Protein AF-A0A6L7TR15-F1 (afdb_monomer_lite)

Structure (mmCIF, N/CA/C/O backbone):
data_AF-A0A6L7TR15-F1
#
_entry.id   AF-A0A6L7TR15-F1
#
loop_
_atom_site.group_PDB
_atom_site.id
_atom_site.type_symbol
_atom_site.label_atom_id
_atom_site.label_alt_id
_atom_site.label_comp_id
_atom_site.label_asym_id
_atom_site.label_entity_id
_atom_site.label_seq_id
_atom_site.pdbx_PDB_ins_code
_atom_site.Cartn_x
_atom_site.Cartn_y
_atom_site.Cartn_z
_atom_site.occupancy
_atom_site.B_iso_or_equiv
_atom_site.auth_seq_id
_atom_site.auth_comp_id
_atom_site.auth_asym_id
_atom_site.auth_atom_id
_atom_site.pdbx_PDB_model_num
ATOM 1 N N . MET A 1 1 ? -19.547 17.639 27.665 1.00 38.91 1 MET A N 1
ATOM 2 C CA . MET A 1 1 ? -19.293 16.184 27.722 1.00 38.91 1 MET A CA 1
ATOM 3 C C . MET A 1 1 ? -19.537 15.614 26.336 1.00 38.91 1 MET A C 1
ATOM 5 O O . MET A 1 1 ? -20.692 15.444 25.968 1.00 38.91 1 MET A O 1
ATOM 9 N N . ALA A 1 2 ? -18.482 15.402 25.544 1.00 47.31 2 ALA A N 1
ATOM 10 C CA . ALA A 1 2 ? -18.615 14.646 24.302 1.00 47.31 2 ALA A CA 1
ATOM 11 C C . ALA A 1 2 ? -19.003 13.213 24.687 1.00 47.31 2 ALA A C 1
ATOM 13 O O . ALA A 1 2 ? -18.333 12.582 25.501 1.00 47.31 2 ALA A O 1
ATOM 14 N N . SER A 1 3 ? -20.161 12.747 24.221 1.00 48.25 3 SER A N 1
ATOM 15 C CA . SER A 1 3 ? -20.593 11.384 24.514 1.00 48.25 3 SER A CA 1
ATOM 16 C C . SER A 1 3 ? -19.655 10.406 23.803 1.00 48.25 3 SER A C 1
ATOM 18 O O . SER A 1 3 ? -19.312 10.615 22.641 1.00 48.25 3 SER A O 1
ATOM 20 N N . VAL A 1 4 ? -19.287 9.318 24.479 1.00 51.84 4 VAL A N 1
ATOM 21 C CA . VAL A 1 4 ? -18.445 8.216 23.96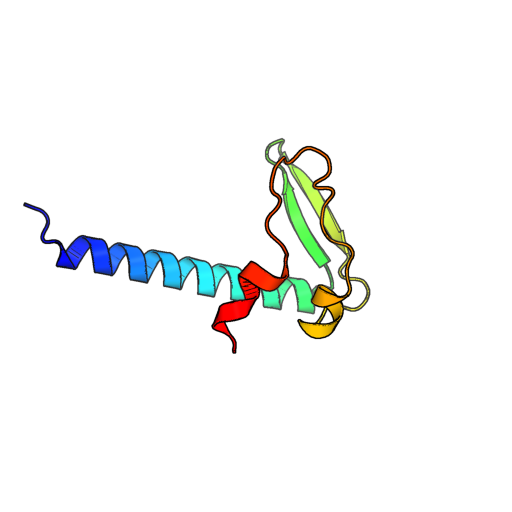5 1.00 51.84 4 VAL A CA 1
ATOM 22 C C . VAL A 1 4 ? -18.971 7.624 22.636 1.00 51.84 4 VAL A C 1
ATOM 24 O O . VAL A 1 4 ? -18.241 6.958 21.907 1.00 51.84 4 VAL A O 1
ATOM 27 N N . LEU A 1 5 ? -20.231 7.894 22.277 1.00 55.12 5 LEU A N 1
ATOM 28 C CA . LEU A 1 5 ? -20.835 7.521 20.995 1.00 55.12 5 LEU A CA 1
ATOM 29 C C . LEU A 1 5 ? -20.325 8.370 19.813 1.00 55.12 5 LEU A C 1
ATOM 31 O O . LEU A 1 5 ? -20.230 7.853 18.704 1.00 55.12 5 LEU A O 1
ATOM 35 N N . GLY A 1 6 ? -19.951 9.635 20.039 1.00 61.25 6 GLY A N 1
ATOM 36 C CA . GLY A 1 6 ? -19.433 10.535 18.999 1.00 61.25 6 GLY A CA 1
ATOM 37 C C . GLY A 1 6 ? -17.987 10.237 18.594 1.00 61.25 6 GLY A C 1
ATOM 38 O O . GLY A 1 6 ? -17.652 10.321 17.417 1.00 61.25 6 GLY A O 1
ATOM 39 N N . GLU A 1 7 ? -17.146 9.824 19.547 1.00 75.31 7 GLU A N 1
ATOM 40 C CA . GLU A 1 7 ? -15.741 9.464 19.290 1.00 75.31 7 GLU A CA 1
ATOM 41 C C . GLU A 1 7 ? -15.624 8.138 18.526 1.00 75.31 7 GLU A C 1
ATOM 43 O O . GLU A 1 7 ? -14.800 8.006 17.627 1.00 75.31 7 GLU A O 1
ATOM 48 N N . ARG A 1 8 ? -16.503 7.166 18.811 1.00 80.50 8 ARG A N 1
ATOM 49 C CA . ARG A 1 8 ? -16.560 5.902 18.057 1.00 80.50 8 ARG A CA 1
ATOM 50 C C . ARG A 1 8 ? -16.973 6.114 16.604 1.00 80.50 8 ARG A C 1
ATOM 52 O O . ARG A 1 8 ? -16.369 5.509 15.728 1.00 80.50 8 ARG A O 1
ATOM 59 N N . GLY A 1 9 ? -17.967 6.972 16.356 1.00 85.56 9 GLY A N 1
ATOM 60 C CA . GLY A 1 9 ? -18.378 7.336 14.997 1.00 85.56 9 GLY A CA 1
ATOM 61 C C . GLY A 1 9 ? -17.224 7.945 14.200 1.00 85.56 9 GLY A C 1
ATOM 62 O O . GLY A 1 9 ? -16.913 7.463 13.120 1.00 85.56 9 GLY A O 1
ATOM 63 N N . GLN A 1 10 ? -16.501 8.901 14.795 1.00 88.56 10 GLN A N 1
ATOM 64 C CA . GLN A 1 10 ? -15.322 9.512 14.167 1.00 88.56 10 GLN A CA 1
ATOM 65 C C . GLN A 1 10 ? -14.225 8.497 13.833 1.00 88.56 10 GLN A C 1
ATOM 67 O O . GLN A 1 10 ? -13.627 8.576 12.763 1.00 88.56 10 GLN A O 1
ATOM 72 N N . VAL A 1 11 ? -13.962 7.534 14.722 1.00 89.81 11 VAL A N 1
ATOM 73 C CA . VAL A 1 11 ? -12.980 6.472 14.457 1.00 89.81 11 VAL A CA 1
ATOM 74 C C 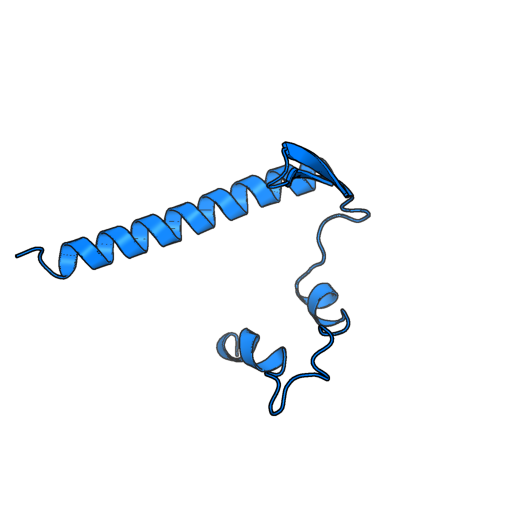. VAL A 1 11 ? -13.433 5.583 13.298 1.00 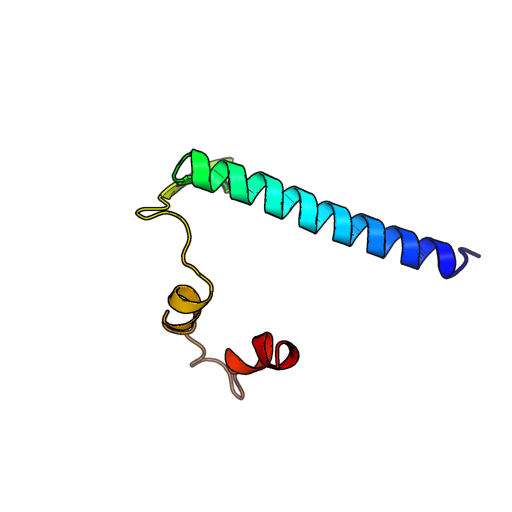89.81 11 VAL A C 1
ATOM 76 O O . VAL A 1 11 ? -12.620 5.256 12.438 1.00 89.81 11 VAL A O 1
ATOM 79 N N . VAL A 1 12 ? -14.716 5.213 13.241 1.00 91.69 12 VAL A N 1
ATOM 80 C CA . VAL A 1 12 ? -15.251 4.414 12.126 1.00 91.69 12 VAL A CA 1
ATOM 81 C C . VAL A 1 12 ? -15.152 5.179 10.810 1.00 91.69 12 VAL A C 1
ATOM 83 O O . VAL A 1 12 ? -14.691 4.606 9.825 1.00 91.69 12 VAL A O 1
ATOM 86 N N . ASP A 1 13 ? -15.521 6.458 10.795 1.00 91.88 13 ASP A N 1
ATOM 87 C CA . ASP A 1 13 ? -15.446 7.300 9.598 1.00 91.88 13 ASP A CA 1
ATOM 88 C C . ASP A 1 13 ? -13.998 7.458 9.116 1.00 91.88 13 ASP A C 1
ATOM 90 O O . ASP A 1 13 ? -13.726 7.326 7.923 1.00 91.88 13 ASP A O 1
ATOM 94 N N . TYR A 1 14 ? -13.057 7.652 10.044 1.00 91.19 14 TYR A N 1
ATOM 95 C CA . TYR A 1 14 ? -11.624 7.682 9.753 1.00 91.19 14 TYR A CA 1
ATOM 96 C C . TYR A 1 14 ? -11.145 6.363 9.131 1.00 91.19 14 TYR A C 1
ATOM 98 O O . TYR A 1 14 ? -10.537 6.361 8.061 1.00 91.19 14 TYR A O 1
ATOM 106 N N . CYS A 1 15 ? -11.472 5.223 9.749 1.00 93.25 15 CYS A N 1
ATOM 107 C CA . CYS A 1 15 ? -11.102 3.914 9.216 1.00 93.25 15 CYS A CA 1
ATOM 108 C C . CYS A 1 15 ? -11.721 3.662 7.836 1.00 93.25 15 CYS A C 1
ATOM 110 O O . CYS A 1 15 ? -11.054 3.131 6.950 1.00 93.25 15 CYS A O 1
ATOM 112 N N . ALA A 1 16 ? -12.983 4.047 7.637 1.00 94.25 16 ALA A N 1
ATOM 113 C CA . ALA A 1 16 ? -13.650 3.921 6.351 1.00 94.25 16 ALA A CA 1
ATOM 114 C C . ALA A 1 16 ? -12.949 4.775 5.287 1.00 94.25 16 ALA A C 1
ATOM 116 O O . ALA A 1 16 ? -12.665 4.277 4.198 1.00 94.25 16 ALA A O 1
ATOM 117 N N . GLN A 1 17 ? -12.621 6.030 5.602 1.00 95.75 17 GLN A N 1
ATOM 118 C CA . GLN A 1 17 ? -11.889 6.913 4.701 1.00 95.75 17 GLN A CA 1
ATOM 119 C C . GLN A 1 17 ? -10.529 6.323 4.307 1.00 95.75 17 GLN A C 1
ATOM 121 O O . GLN A 1 17 ? -10.210 6.307 3.117 1.00 95.75 17 GLN A O 1
ATOM 126 N N . ASP A 1 18 ? -9.764 5.792 5.262 1.00 96.50 18 ASP A N 1
ATOM 127 C CA . ASP A 1 18 ? -8.469 5.157 4.997 1.00 96.50 18 ASP A CA 1
ATOM 128 C C . ASP A 1 18 ? -8.614 3.940 4.073 1.00 96.50 18 ASP A C 1
ATOM 130 O O . ASP A 1 18 ? -7.834 3.784 3.128 1.00 96.50 18 ASP A O 1
ATOM 134 N N . VAL A 1 19 ? -9.640 3.108 4.281 1.00 95.00 19 VAL A N 1
ATOM 135 C CA . VAL A 1 19 ? -9.940 1.959 3.409 1.00 95.00 19 VAL A CA 1
ATOM 136 C C . VAL A 1 19 ? -10.268 2.421 1.991 1.00 95.00 19 VAL A C 1
ATOM 138 O O . VAL A 1 19 ? -9.684 1.910 1.034 1.00 95.00 19 VAL A O 1
ATOM 141 N N . TRP A 1 20 ? -11.157 3.405 1.835 1.00 97.44 20 TRP A N 1
ATOM 142 C CA . TRP A 1 20 ? -11.552 3.909 0.518 1.00 97.44 20 TRP A CA 1
ATOM 143 C C . TRP A 1 20 ? -10.398 4.587 -0.217 1.00 97.44 20 TRP A C 1
ATOM 145 O O . TRP A 1 20 ? -10.188 4.321 -1.401 1.00 97.44 20 TRP A O 1
ATOM 155 N N . ALA A 1 21 ? -9.616 5.417 0.474 1.00 95.81 21 ALA A N 1
ATOM 156 C CA . ALA A 1 21 ? -8.451 6.081 -0.100 1.00 95.81 21 ALA A CA 1
ATOM 157 C C . ALA A 1 21 ? -7.387 5.064 -0.531 1.00 95.81 21 ALA A C 1
ATOM 159 O O . ALA A 1 21 ? -6.864 5.144 -1.645 1.00 95.81 21 ALA A O 1
ATOM 160 N N . THR A 1 22 ? -7.117 4.066 0.315 1.00 94.56 22 THR A N 1
ATOM 161 C CA . THR A 1 22 ? -6.164 2.992 0.017 1.00 94.56 22 THR A CA 1
ATOM 162 C C . THR A 1 22 ? -6.626 2.158 -1.172 1.00 94.56 22 THR A C 1
ATOM 164 O O . THR A 1 22 ? -5.818 1.863 -2.050 1.00 94.56 22 THR A O 1
ATOM 167 N N . LEU A 1 23 ? -7.917 1.818 -1.249 1.00 94.50 23 LEU A N 1
ATOM 168 C CA . LEU A 1 23 ? -8.491 1.079 -2.375 1.00 94.50 23 LEU A CA 1
ATOM 169 C C . LEU A 1 23 ? -8.447 1.891 -3.678 1.00 94.50 23 LEU A C 1
ATOM 171 O O . LEU A 1 23 ? -8.068 1.362 -4.720 1.00 94.50 23 LEU A O 1
ATOM 175 N N . GLY A 1 24 ? -8.789 3.178 -3.628 1.00 95.19 24 GLY A N 1
ATOM 176 C CA . GLY A 1 24 ? -8.747 4.060 -4.794 1.00 95.19 24 GLY A CA 1
ATOM 177 C C . GLY A 1 24 ? -7.332 4.211 -5.348 1.00 95.19 24 GLY A C 1
ATOM 178 O O . GLY A 1 24 ? -7.102 3.988 -6.537 1.00 95.19 24 GLY A O 1
ATOM 179 N N . LEU A 1 25 ? -6.361 4.503 -4.473 1.00 93.19 25 LEU A N 1
ATOM 180 C CA . LEU A 1 25 ? -4.944 4.532 -4.842 1.00 93.19 25 LEU A CA 1
ATOM 181 C C . LEU A 1 25 ? -4.500 3.181 -5.399 1.00 93.19 25 LEU A C 1
ATOM 183 O O . LEU A 1 25 ? -3.710 3.113 -6.341 1.00 93.19 25 LEU A O 1
ATOM 187 N N . ALA A 1 26 ? -5.018 2.104 -4.814 1.00 89.81 26 ALA A N 1
ATOM 188 C CA . ALA A 1 26 ? -4.637 0.772 -5.193 1.00 89.81 26 ALA A CA 1
ATOM 189 C C . ALA A 1 26 ? -4.988 0.435 -6.636 1.00 89.81 26 ALA A C 1
ATOM 191 O O . ALA A 1 26 ? -4.096 0.089 -7.414 1.00 89.81 26 ALA A O 1
ATOM 192 N N . LEU A 1 27 ? -6.259 0.611 -6.979 1.00 91.94 27 LEU A N 1
ATOM 193 C CA . LEU A 1 27 ? -6.785 0.373 -8.316 1.00 91.94 27 LEU A CA 1
ATOM 194 C C . LEU A 1 27 ? -6.123 1.297 -9.345 1.00 91.94 27 LEU A C 1
ATOM 196 O O . LEU A 1 27 ? -5.681 0.830 -10.390 1.00 91.94 27 LEU A O 1
ATOM 200 N N . ALA A 1 28 ? -5.964 2.583 -9.018 1.00 93.00 28 ALA A N 1
ATOM 201 C CA . ALA A 1 28 ? -5.313 3.542 -9.910 1.00 93.00 28 ALA A CA 1
ATOM 202 C C . ALA A 1 28 ? -3.848 3.173 -10.202 1.00 93.00 28 ALA A C 1
ATOM 204 O O . ALA A 1 28 ? -3.390 3.287 -11.337 1.00 93.00 28 ALA A O 1
ATOM 205 N N . SER A 1 29 ? -3.107 2.711 -9.189 1.00 92.69 29 SER A N 1
ATOM 206 C CA . SER A 1 29 ? -1.708 2.300 -9.369 1.00 92.69 29 SER A CA 1
ATOM 207 C C . SER A 1 29 ? -1.565 1.045 -10.232 1.00 92.69 29 SER A C 1
ATOM 209 O O . SER A 1 29 ? -0.600 0.914 -10.984 1.00 92.69 29 SER A O 1
ATOM 211 N N . GLU A 1 30 ? -2.521 0.124 -10.119 1.00 89.25 30 GLU A N 1
ATOM 212 C CA . GLU A 1 30 ? -2.534 -1.126 -10.870 1.00 89.25 30 GLU A CA 1
ATOM 213 C C . GLU A 1 30 ? -2.840 -0.880 -12.347 1.00 89.25 30 GLU A C 1
ATOM 215 O O . GLU A 1 30 ? -2.073 -1.330 -13.196 1.00 89.25 30 GLU A O 1
ATOM 220 N N . ASP A 1 31 ? -3.862 -0.073 -12.643 1.00 90.62 31 ASP A N 1
ATOM 221 C CA . ASP A 1 31 ? -4.197 0.361 -14.006 1.00 90.62 31 ASP A CA 1
ATOM 222 C C . ASP A 1 31 ? -3.028 1.106 -14.676 1.00 90.62 31 ASP A C 1
ATOM 224 O O . ASP A 1 31 ? -2.663 0.838 -15.820 1.00 90.62 31 ASP A O 1
ATOM 228 N N . ALA A 1 32 ? -2.348 1.982 -13.929 1.00 92.06 32 ALA A N 1
ATOM 229 C CA . ALA A 1 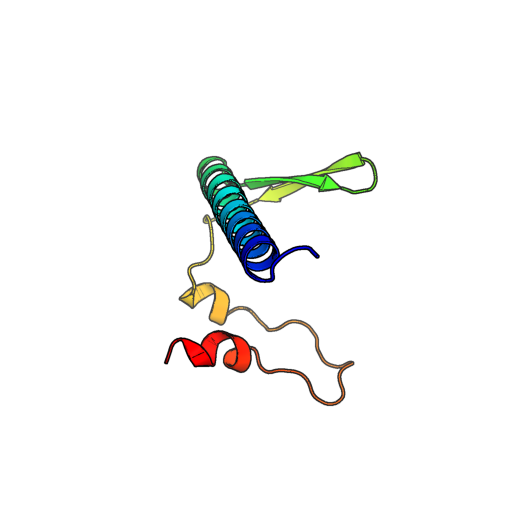32 ? -1.189 2.719 -14.427 1.00 92.06 32 ALA A CA 1
ATOM 230 C C . ALA A 1 32 ? 0.102 1.879 -14.535 1.00 92.06 32 ALA A C 1
ATOM 232 O O . ALA A 1 32 ? 1.097 2.360 -15.098 1.00 92.06 32 ALA A O 1
ATOM 233 N N . GLY A 1 33 ? 0.139 0.679 -13.943 1.00 92.38 33 GLY A N 1
ATOM 234 C CA . GLY A 1 33 ? 1.342 -0.151 -13.808 1.00 92.38 33 GLY A CA 1
ATOM 235 C C . GLY A 1 33 ? 2.455 0.483 -12.959 1.00 92.38 33 GLY A C 1
ATOM 236 O O . GLY A 1 33 ? 3.624 0.096 -13.060 1.00 92.38 33 GLY A O 1
ATOM 237 N N . ARG A 1 34 ? 2.137 1.497 -12.147 1.00 94.00 34 ARG A N 1
ATOM 238 C CA . ARG A 1 34 ? 3.103 2.253 -11.334 1.00 94.00 34 ARG A CA 1
ATOM 239 C C . ARG A 1 34 ? 2.435 2.975 -10.169 1.00 94.00 34 ARG A C 1
ATOM 241 O O . ARG A 1 34 ? 1.269 3.345 -10.234 1.00 94.00 34 ARG A O 1
ATOM 248 N N . LEU A 1 35 ? 3.222 3.254 -9.138 1.00 93.38 35 LEU A N 1
ATOM 249 C CA . LEU A 1 35 ? 2.875 4.149 -8.042 1.00 93.38 35 LEU A CA 1
ATOM 250 C C . LEU A 1 35 ? 3.714 5.426 -8.154 1.00 93.38 35 LEU A C 1
ATOM 252 O O . LEU A 1 35 ? 4.942 5.360 -8.117 1.00 93.38 35 LEU A O 1
ATOM 256 N N . ASP A 1 36 ? 3.053 6.573 -8.272 1.00 93.94 36 ASP A N 1
ATOM 257 C CA . ASP A 1 36 ? 3.681 7.895 -8.303 1.00 93.94 36 ASP A CA 1
ATOM 258 C C . ASP A 1 36 ? 3.354 8.644 -6.992 1.00 93.94 36 ASP A C 1
ATOM 260 O O . ASP A 1 36 ? 2.221 8.594 -6.512 1.00 93.94 36 ASP A O 1
ATOM 264 N N . TRP A 1 37 ? 4.327 9.335 -6.389 1.00 95.31 37 TRP A N 1
ATOM 265 C CA . TRP A 1 37 ? 4.105 10.166 -5.194 1.00 95.31 37 TRP A CA 1
ATOM 266 C C . TRP A 1 37 ? 5.055 11.361 -5.136 1.00 95.31 37 TRP A C 1
ATOM 268 O O . TRP A 1 37 ? 6.123 11.359 -5.742 1.00 95.31 37 TRP A O 1
ATOM 278 N N . THR A 1 38 ? 4.698 12.381 -4.359 1.00 96.81 38 THR A N 1
ATOM 279 C CA . THR A 1 38 ? 5.597 13.500 -4.052 1.00 96.81 38 THR A CA 1
ATOM 280 C C . THR A 1 38 ? 6.249 13.250 -2.699 1.00 96.81 38 THR A C 1
ATOM 282 O O . THR A 1 38 ? 5.572 13.113 -1.682 1.00 96.81 38 THR A O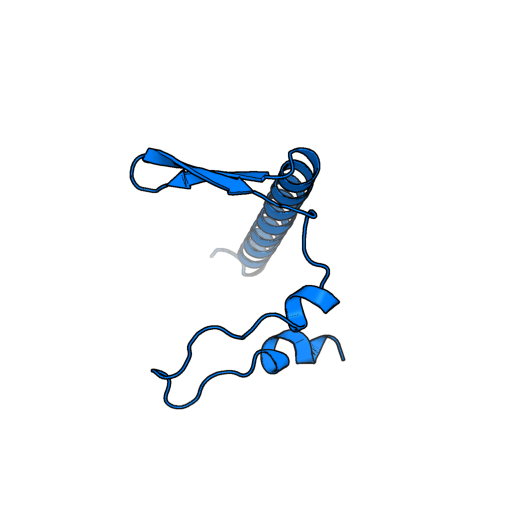 1
ATOM 285 N N . SER A 1 39 ? 7.579 13.166 -2.664 1.00 95.94 39 SER A N 1
ATOM 286 C CA . SER A 1 39 ? 8.328 13.049 -1.410 1.00 95.94 39 SER A CA 1
ATOM 287 C C . SER A 1 39 ? 8.122 14.281 -0.525 1.00 95.94 39 SER A C 1
ATOM 289 O O . SER A 1 39 ? 7.826 15.372 -1.010 1.00 95.94 39 SER A O 1
ATOM 291 N N . ARG A 1 40 ? 8.406 14.160 0.777 1.00 95.12 40 ARG A N 1
ATOM 292 C CA . ARG A 1 40 ? 8.368 15.300 1.712 1.00 95.12 40 ARG A CA 1
ATOM 293 C C . ARG A 1 40 ? 9.238 16.492 1.273 1.00 95.12 40 ARG A C 1
ATOM 295 O O . ARG A 1 40 ? 8.971 17.616 1.675 1.00 95.12 40 ARG A O 1
ATOM 302 N N . ARG A 1 41 ? 10.277 16.257 0.462 1.00 96.50 41 ARG A N 1
ATOM 303 C CA . ARG A 1 41 ? 11.167 17.302 -0.079 1.00 96.50 41 ARG A CA 1
ATOM 304 C C . ARG A 1 41 ? 10.662 17.921 -1.392 1.00 96.50 41 ARG A C 1
ATOM 306 O O . ARG A 1 41 ? 11.371 18.729 -1.973 1.00 96.50 41 ARG A O 1
ATOM 313 N N . GLY A 1 42 ? 9.480 17.535 -1.873 1.00 97.12 42 GLY A N 1
ATOM 314 C CA . GLY A 1 42 ? 8.880 18.044 -3.111 1.00 97.12 42 GLY A CA 1
ATOM 315 C C . GLY A 1 42 ? 9.280 17.287 -4.380 1.00 97.12 42 GLY A C 1
ATOM 316 O O . GLY A 1 42 ? 8.749 17.570 -5.447 1.00 97.12 42 GLY A O 1
ATOM 317 N N . ASN A 1 43 ? 10.175 16.299 -4.290 1.00 97.44 43 ASN A N 1
ATOM 318 C CA . ASN A 1 43 ? 10.575 15.518 -5.462 1.00 97.44 43 ASN A CA 1
ATOM 319 C C . ASN A 1 43 ? 9.468 14.550 -5.878 1.00 97.44 43 ASN A C 1
ATOM 321 O O . ASN A 1 43 ? 8.959 13.819 -5.022 1.00 97.44 43 ASN A O 1
ATOM 325 N N . ALA A 1 44 ? 9.168 14.497 -7.176 1.00 97.19 44 ALA A N 1
ATOM 326 C CA . ALA A 1 44 ? 8.341 13.451 -7.761 1.00 97.19 44 ALA A CA 1
ATOM 327 C C . ALA A 1 44 ? 9.087 12.111 -7.724 1.00 97.19 44 ALA A C 1
ATOM 329 O O . ALA A 1 44 ? 10.255 12.015 -8.103 1.00 97.19 44 ALA A O 1
ATOM 330 N N . MET A 1 45 ? 8.405 11.081 -7.251 1.00 97.50 45 MET A N 1
ATOM 331 C CA . MET A 1 45 ? 8.923 9.738 -7.061 1.00 97.50 45 MET A CA 1
ATOM 332 C C . MET A 1 45 ? 8.020 8.740 -7.765 1.00 97.50 45 MET A C 1
ATOM 334 O O . MET A 1 45 ? 6.816 8.959 -7.889 1.00 97.50 45 MET A O 1
ATOM 338 N N . ARG A 1 46 ? 8.624 7.649 -8.233 1.00 94.69 46 ARG A N 1
ATOM 339 C CA . ARG A 1 46 ? 7.946 6.610 -9.000 1.00 94.69 46 ARG A CA 1
ATOM 340 C C . ARG A 1 46 ? 8.460 5.238 -8.608 1.00 94.69 46 ARG A C 1
ATOM 342 O O . ARG A 1 46 ? 9.667 5.034 -8.498 1.00 94.69 46 ARG A O 1
ATOM 349 N N . LEU A 1 47 ? 7.537 4.295 -8.499 1.00 91.75 47 LEU A N 1
ATOM 350 C CA . LEU A 1 47 ? 7.794 2.872 -8.346 1.00 91.75 47 LEU A CA 1
ATOM 351 C C . LEU A 1 47 ? 7.036 2.126 -9.446 1.00 91.75 47 LEU A C 1
ATOM 353 O O . LEU A 1 47 ? 5.814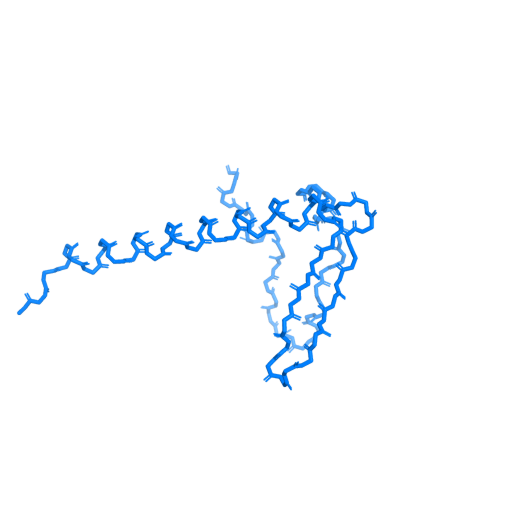 2.211 -9.524 1.00 91.75 47 LEU A O 1
ATOM 357 N N . GLY A 1 48 ? 7.753 1.407 -10.308 1.00 91.38 48 GLY A N 1
ATOM 358 C CA . GLY A 1 48 ? 7.122 0.544 -11.308 1.00 91.38 48 GLY A CA 1
ATOM 359 C C . GLY A 1 48 ? 6.546 -0.717 -10.662 1.00 91.38 48 GLY A C 1
ATOM 360 O O . GLY A 1 48 ? 7.237 -1.380 -9.890 1.00 91.38 48 GLY A O 1
ATOM 361 N N . LEU A 1 49 ? 5.308 -1.074 -11.004 1.00 87.12 49 LEU A N 1
ATOM 362 C CA . LEU A 1 49 ? 4.666 -2.321 -10.586 1.00 87.12 49 LEU A CA 1
ATOM 363 C C . LEU A 1 49 ? 4.832 -3.346 -11.714 1.00 87.12 49 LEU A C 1
ATOM 365 O O . LEU A 1 49 ? 3.899 -3.615 -12.461 1.00 87.12 49 LEU A O 1
ATOM 369 N N . ALA A 1 50 ? 6.054 -3.862 -11.888 1.00 74.06 50 ALA A N 1
ATOM 370 C CA . ALA A 1 50 ? 6.483 -4.598 -13.086 1.00 74.06 50 ALA A CA 1
ATOM 371 C C . ALA A 1 50 ? 5.475 -5.644 -13.612 1.00 74.06 50 ALA A C 1
ATOM 373 O O . ALA A 1 50 ? 5.159 -5.640 -14.797 1.00 74.06 50 ALA A O 1
ATOM 374 N N . LYS A 1 51 ? 4.977 -6.531 -12.741 1.00 71.81 51 LYS A N 1
ATOM 375 C CA . LYS A 1 51 ? 3.971 -7.564 -13.065 1.00 71.81 51 LYS A CA 1
ATOM 376 C C . LYS A 1 51 ? 2.616 -7.283 -12.401 1.00 71.81 51 LYS A C 1
ATOM 378 O O . LYS A 1 51 ? 1.843 -8.204 -12.170 1.00 71.81 51 LYS A O 1
ATOM 383 N N . GLY A 1 52 ? 2.357 -6.027 -12.045 1.00 73.69 52 GLY A N 1
ATOM 384 C CA . GLY A 1 52 ? 1.266 -5.659 -11.151 1.00 73.69 52 GLY A CA 1
ATOM 385 C C . GLY A 1 52 ? 1.620 -5.893 -9.682 1.00 73.69 52 GLY A C 1
ATOM 386 O O . GLY A 1 52 ? 2.793 -5.901 -9.291 1.00 73.69 52 GLY A O 1
ATOM 387 N N . ARG A 1 53 ? 0.588 -6.025 -8.852 1.00 77.50 53 ARG A N 1
ATOM 388 C CA . ARG A 1 53 ? 0.716 -6.241 -7.408 1.00 77.50 53 ARG A CA 1
ATOM 389 C C . ARG A 1 53 ? 0.981 -7.705 -7.112 1.00 77.50 53 ARG A C 1
ATOM 391 O O . ARG A 1 53 ? 0.419 -8.586 -7.751 1.00 77.50 53 ARG A O 1
ATOM 398 N N . LEU A 1 54 ? 1.795 -7.953 -6.094 1.00 82.62 54 LEU A N 1
ATOM 399 C CA . LEU A 1 54 ? 1.958 -9.300 -5.571 1.00 82.62 54 LEU A CA 1
ATOM 400 C C . LEU A 1 54 ? 0.655 -9.731 -4.898 1.00 82.62 54 LEU A C 1
ATOM 402 O O . LEU A 1 54 ? 0.069 -8.990 -4.105 1.00 82.62 54 LEU A O 1
ATOM 406 N N . THR A 1 55 ? 0.213 -10.947 -5.189 1.00 84.19 55 THR A N 1
ATOM 407 C CA . THR A 1 55 ? -0.842 -11.605 -4.421 1.00 84.19 55 THR A CA 1
ATOM 408 C C . THR A 1 55 ? -0.403 -11.767 -2.965 1.00 84.19 55 THR A C 1
ATOM 410 O O . THR A 1 55 ? 0.787 -11.716 -2.639 1.00 84.19 55 THR A O 1
ATOM 413 N N . VAL A 1 56 ? -1.353 -12.032 -2.063 1.00 81.69 56 VAL A N 1
ATOM 414 C CA . VAL A 1 56 ? -1.030 -12.356 -0.661 1.00 81.69 56 VAL A CA 1
ATOM 415 C C . VAL A 1 56 ? -0.025 -13.511 -0.590 1.00 81.69 56 VAL A C 1
ATOM 417 O O . VAL A 1 56 ? 0.947 -13.437 0.154 1.00 81.69 56 VAL A O 1
ATOM 420 N N . ARG A 1 57 ? -0.208 -14.548 -1.418 1.00 84.00 57 ARG A N 1
ATOM 421 C CA . ARG A 1 57 ? 0.695 -15.704 -1.476 1.00 84.00 57 ARG A CA 1
ATOM 422 C C . ARG A 1 57 ? 2.114 -15.307 -1.877 1.00 84.00 57 ARG A C 1
ATOM 424 O O . ARG A 1 57 ? 3.054 -15.725 -1.217 1.00 84.00 57 ARG A O 1
ATOM 431 N N . GLU A 1 58 ? 2.266 -14.516 -2.934 1.00 87.19 58 GLU A N 1
ATOM 432 C CA . GLU A 1 58 ? 3.584 -14.064 -3.395 1.00 87.19 58 GLU A CA 1
ATOM 433 C C . GLU A 1 58 ? 4.245 -13.124 -2.383 1.00 87.19 58 GLU A C 1
ATOM 435 O O . GLU A 1 58 ? 5.450 -13.207 -2.161 1.00 87.19 58 GLU A O 1
ATOM 440 N N . SER A 1 59 ? 3.452 -12.277 -1.723 1.00 84.69 59 SER A N 1
ATOM 441 C CA . SER A 1 59 ? 3.936 -11.345 -0.702 1.00 84.69 59 SER A CA 1
ATOM 442 C C . SER A 1 59 ? 4.508 -12.072 0.517 1.00 84.69 59 SER A C 1
ATOM 444 O O . SER A 1 59 ? 5.520 -11.649 1.066 1.00 84.69 59 SER A O 1
ATOM 446 N N . LEU A 1 60 ? 3.907 -13.201 0.906 1.00 83.06 60 LEU A N 1
ATOM 447 C CA . LEU A 1 60 ? 4.400 -14.053 1.994 1.00 83.06 60 LEU A CA 1
ATOM 448 C C . LEU A 1 60 ? 5.714 -14.779 1.658 1.00 83.06 60 LEU A C 1
ATOM 450 O O . LEU A 1 60 ? 6.360 -15.300 2.563 1.00 83.06 60 LEU A O 1
ATOM 454 N N . CYS A 1 61 ? 6.119 -14.822 0.385 1.00 85.88 61 CYS A N 1
ATOM 455 C CA . CYS A 1 61 ? 7.393 -15.407 -0.041 1.00 85.88 61 CYS A CA 1
ATOM 456 C C . CYS A 1 61 ? 8.549 -14.393 -0.073 1.00 85.88 61 CYS A C 1
ATOM 458 O O . CYS A 1 61 ? 9.691 -14.791 -0.309 1.00 85.88 61 CYS A O 1
ATOM 460 N N . ILE A 1 62 ? 8.280 -13.099 0.127 1.00 85.12 62 ILE A N 1
ATOM 461 C CA . ILE A 1 62 ? 9.323 -12.068 0.154 1.00 85.12 62 ILE A CA 1
ATOM 462 C C . ILE A 1 62 ? 10.133 -12.218 1.451 1.00 85.12 62 ILE A C 1
ATOM 464 O O . ILE A 1 62 ? 9.543 -12.454 2.508 1.00 85.12 62 ILE A O 1
ATOM 468 N N . PRO A 1 63 ? 11.469 -12.050 1.409 1.00 86.44 63 PRO A N 1
ATOM 469 C CA . PRO A 1 63 ? 12.271 -11.961 2.620 1.00 86.44 63 PRO A CA 1
ATOM 470 C C . PRO A 1 63 ? 11.713 -10.914 3.585 1.00 86.44 63 PRO A C 1
ATOM 472 O O . PRO A 1 63 ? 11.347 -9.807 3.181 1.00 86.44 63 PRO A O 1
ATOM 475 N N . GLY A 1 64 ? 11.669 -11.265 4.869 1.00 83.94 64 GLY A N 1
ATOM 476 C CA . GLY A 1 64 ? 11.320 -10.312 5.913 1.00 83.94 64 GLY A CA 1
ATOM 477 C C . GLY A 1 64 ? 12.298 -9.129 5.949 1.00 83.94 64 GLY A C 1
ATOM 478 O O . GLY A 1 64 ? 13.418 -9.228 5.437 1.00 83.94 64 GLY A O 1
ATOM 479 N N . PRO A 1 65 ? 11.892 -8.001 6.551 1.00 84.44 65 PRO A N 1
ATOM 480 C CA . PRO A 1 65 ? 12.803 -6.887 6.767 1.00 84.44 65 PRO A CA 1
ATOM 481 C C . PRO A 1 65 ? 13.970 -7.313 7.665 1.00 84.44 65 PRO A C 1
ATOM 483 O O . PRO A 1 65 ? 13.816 -8.189 8.518 1.00 84.44 65 PRO A O 1
ATOM 486 N N . ASP A 1 66 ? 15.119 -6.654 7.507 1.00 87.94 66 ASP A N 1
ATOM 487 C CA . ASP A 1 66 ? 16.236 -6.830 8.432 1.00 87.94 66 ASP A CA 1
ATOM 488 C C . ASP A 1 66 ? 15.813 -6.407 9.846 1.00 87.94 66 ASP A C 1
ATOM 490 O O . ASP A 1 66 ? 15.498 -5.243 10.119 1.00 87.94 66 ASP A O 1
ATOM 494 N N . ASN A 1 67 ? 15.788 -7.393 10.734 1.00 89.56 67 ASN A N 1
ATOM 495 C CA . ASN A 1 67 ? 15.411 -7.273 12.131 1.00 89.56 67 ASN A CA 1
ATOM 496 C C . ASN A 1 67 ? 16.575 -7.628 13.071 1.00 89.56 67 ASN A C 1
ATOM 498 O O . ASN A 1 67 ? 16.355 -7.790 14.269 1.00 89.56 67 ASN A O 1
ATOM 502 N N . SER A 1 68 ? 17.809 -7.706 12.554 1.00 89.56 68 SER A N 1
ATOM 503 C CA . SER A 1 68 ? 19.022 -8.054 13.316 1.00 89.56 68 SER A CA 1
ATOM 504 C C . SER A 1 68 ? 19.311 -7.119 14.497 1.00 89.56 68 SER A C 1
ATOM 506 O O . SER A 1 68 ? 20.000 -7.492 15.443 1.00 89.56 68 SER A O 1
ATOM 508 N N . TRP A 1 69 ? 18.753 -5.912 14.468 1.00 92.62 69 TRP A N 1
ATOM 509 C CA . TRP A 1 69 ? 18.855 -4.903 15.519 1.00 92.62 69 TRP A CA 1
ATOM 510 C C . TRP A 1 69 ? 17.821 -5.070 16.650 1.00 92.62 69 TRP A C 1
ATOM 512 O O . TRP A 1 69 ? 17.884 -4.345 17.643 1.00 92.62 69 TRP A O 1
ATOM 522 N N . MET A 1 70 ? 16.859 -5.992 16.526 1.00 94.75 70 MET A N 1
ATOM 523 C CA . MET A 1 70 ? 15.814 -6.227 17.527 1.00 94.75 70 MET A CA 1
ATOM 524 C C . MET A 1 70 ? 16.192 -7.354 18.499 1.00 94.75 70 MET A C 1
ATOM 526 O O . MET A 1 70 ? 16.626 -8.424 18.086 1.00 94.75 70 MET A O 1
ATOM 530 N N . THR A 1 71 ? 15.933 -7.164 19.798 1.00 94.31 71 THR A N 1
ATOM 531 C CA . THR A 1 71 ? 16.126 -8.214 20.821 1.00 94.31 71 THR A CA 1
ATOM 532 C C . THR A 1 71 ? 15.079 -9.330 20.739 1.00 94.31 71 THR A C 1
ATOM 534 O O . THR A 1 71 ? 15.385 -10.478 21.037 1.00 94.31 71 THR A O 1
ATOM 537 N N . ASN A 1 72 ? 13.842 -9.003 20.353 1.00 89.81 72 ASN A N 1
ATOM 538 C CA . ASN A 1 72 ? 12.749 -9.967 20.208 1.00 89.81 72 ASN A CA 1
ATOM 539 C C . ASN A 1 72 ? 11.852 -9.568 19.022 1.00 89.81 72 ASN A C 1
ATOM 541 O O . ASN A 1 72 ? 10.829 -8.907 19.224 1.00 89.81 72 ASN A O 1
ATOM 545 N N . PRO A 1 73 ? 12.271 -9.861 17.781 1.00 87.62 73 PRO A N 1
ATOM 546 C CA . PRO A 1 73 ? 11.523 -9.457 16.601 1.00 87.62 73 PRO A CA 1
ATOM 547 C C . PRO A 1 73 ? 10.177 -10.183 16.504 1.00 87.62 73 PRO A C 1
ATOM 549 O O . PRO A 1 73 ? 10.078 -11.381 16.760 1.00 87.62 73 PRO A O 1
ATOM 552 N N . LEU A 1 74 ? 9.138 -9.455 16.086 1.00 84.88 74 LEU A N 1
ATOM 553 C CA . LEU A 1 74 ? 7.863 -10.063 15.713 1.00 84.88 74 LEU A CA 1
ATOM 554 C C . LEU A 1 74 ? 8.032 -10.876 14.429 1.00 84.88 74 LEU A C 1
ATOM 556 O O . LEU A 1 74 ? 8.524 -10.367 13.421 1.00 84.88 74 LEU A O 1
ATOM 560 N N . GLU A 1 75 ? 7.568 -12.123 14.447 1.00 83.81 75 GLU A N 1
ATOM 561 C CA . GLU A 1 75 ? 7.471 -12.912 13.225 1.00 83.81 75 GLU A CA 1
ATOM 562 C C . GLU A 1 75 ? 6.360 -12.377 12.319 1.00 83.81 75 GLU A C 1
ATOM 564 O O . GLU A 1 75 ? 5.286 -11.999 12.790 1.00 83.81 75 GLU A O 1
ATOM 569 N N . GLY A 1 76 ? 6.576 -12.402 10.999 1.00 77.19 76 GLY A N 1
ATOM 570 C CA . GLY A 1 76 ? 5.560 -11.973 10.028 1.00 77.19 76 GLY A CA 1
ATOM 571 C C . GLY A 1 76 ? 4.245 -12.758 10.143 1.00 77.19 76 GLY A C 1
ATOM 572 O O . GLY A 1 76 ? 3.170 -12.211 9.909 1.00 77.19 76 GLY A O 1
ATOM 573 N N . SER A 1 77 ? 4.321 -14.014 10.593 1.00 80.50 77 SER A N 1
ATOM 574 C CA . SER A 1 77 ? 3.174 -14.885 10.879 1.00 80.50 77 SER A CA 1
ATOM 575 C C . SER A 1 77 ? 2.268 -14.350 11.997 1.00 80.50 77 SER A C 1
ATOM 577 O O . SER A 1 77 ? 1.062 -14.597 11.985 1.00 80.50 77 SER A O 1
ATOM 579 N N . ALA A 1 78 ? 2.805 -13.573 12.943 1.00 82.88 78 ALA A N 1
ATOM 580 C CA . ALA A 1 78 ? 2.026 -13.002 14.037 1.00 82.88 78 ALA A CA 1
ATOM 581 C C . ALA A 1 78 ? 0.956 -12.022 13.531 1.00 82.88 78 ALA A C 1
ATOM 583 O O . ALA A 1 78 ? -0.113 -11.920 14.130 1.00 82.88 78 ALA A O 1
ATOM 584 N N . PHE A 1 79 ? 1.216 -11.342 12.409 1.00 77.62 79 PHE A N 1
ATOM 585 C CA . PHE A 1 79 ? 0.292 -10.376 11.819 1.00 77.62 79 PHE A CA 1
ATOM 586 C C . PHE A 1 79 ? -0.913 -11.033 11.130 1.00 77.62 79 PHE A C 1
ATOM 588 O O . PHE A 1 79 ? -2.002 -10.468 11.133 1.00 77.62 79 PHE A O 1
ATOM 595 N N . THR A 1 80 ? -0.747 -12.225 10.551 1.00 78.88 80 THR A N 1
ATOM 596 C CA . THR A 1 80 ? -1.806 -12.923 9.799 1.00 78.88 80 THR A CA 1
ATOM 597 C C . THR A 1 80 ? -2.527 -13.995 10.611 1.00 78.88 80 THR A C 1
ATOM 599 O O . THR A 1 80 ? -3.512 -14.552 10.136 1.00 78.88 80 THR A O 1
ATOM 602 N N . ARG A 1 81 ? -2.090 -14.258 11.848 1.00 81.25 81 ARG A N 1
ATOM 603 C CA . ARG A 1 81 ? -2.622 -15.325 12.711 1.00 81.25 81 ARG A CA 1
ATOM 604 C C . ARG A 1 81 ? -4.129 -15.252 12.971 1.00 81.25 81 ARG A C 1
ATOM 606 O O . ARG A 1 81 ? -4.738 -16.268 13.258 1.00 81.25 81 ARG A O 1
ATOM 613 N N . TRP A 1 82 ? -4.732 -14.072 12.894 1.00 81.50 82 TRP A N 1
ATOM 614 C CA . TRP A 1 82 ? -6.171 -13.888 13.112 1.00 81.50 82 TRP A CA 1
ATOM 615 C C . TRP A 1 82 ? -7.040 -14.332 11.923 1.00 81.50 82 TRP A C 1
ATOM 617 O O . TRP A 1 82 ? -8.257 -14.400 12.059 1.00 81.50 82 TRP A O 1
ATOM 627 N N . LEU A 1 83 ? -6.439 -14.609 10.758 1.00 75.00 83 LEU A N 1
ATOM 628 C CA . LEU A 1 83 ? -7.142 -15.123 9.575 1.00 75.00 83 LEU A CA 1
ATOM 629 C C . LEU A 1 83 ? -7.444 -16.631 9.660 1.00 75.00 83 LEU A C 1
ATOM 631 O O . LEU A 1 83 ? -8.121 -17.160 8.779 1.00 75.00 83 LEU A O 1
ATOM 635 N N . SER A 1 84 ? -6.920 -17.311 10.683 1.00 67.81 84 SER A N 1
ATOM 636 C CA . SER A 1 84 ? -7.093 -18.740 10.982 1.00 67.81 84 SER A CA 1
ATOM 637 C C . SER A 1 84 ? -7.809 -18.934 12.307 1.00 67.81 84 SER A C 1
ATOM 639 O O . SER A 1 84 ? -8.690 -19.816 12.362 1.00 67.81 84 SER A O 1
#

Secondary structure (DSSP, 8-state):
---HHHHHHHHHHHHHHHHHHHHHHHHHHHHTTEEEEE-TTS-EEEEE-BTBPPPHHHHTTSPPP--TT-SSPPPHHHHHGGG-

pLDDT: mean 85.68, std 12.06, range [38.91, 97.5]

Foldseek 3Di:
DPPPVVVVVVVVVVVVVVVVVCVVQLVVCQVVQKRWDQDPVRDIDIDGNPVGDDDPVRVVVDDDPPPVVPPDDDDPCVVCVVVD

Radius of gyration: 18.13 Å; chains: 1; bounding box: 40×37×42 Å

Sequence (84 aa):
MASVLGERGQVVDYCAQDVWATLGLALASEDAGRLDWTSRRGNAMRLGLAKGRLTVRESLCIPGPDNSWMTNPLEGSAFTRWLS